Protein AF-A0A925L1L4-F1 (afdb_monomer_lite)

Foldseek 3Di:
DDDPPPPCDVLNVVVVVLVVVVVVLVVVLVVLLVVLVVVVVVPDDPLLVQDCPRVVLVVQLVPQDDDPVSSVVSNVVSVVVSPDCNVVVVVVSVCVSCVVVVVSVVVSVVVVVVSVVVD

Radius of gyration: 26.98 Å; chains: 1; bounding box: 52×37×83 Å

pLDDT: mean 75.53, std 14.52, range [38.0, 93.75]

Structure (mmCIF, N/CA/C/O backbone):
data_AF-A0A925L1L4-F1
#
_entry.id   AF-A0A925L1L4-F1
#
loop_
_atom_site.group_PDB
_atom_site.id
_atom_site.type_symbol
_atom_site.label_atom_id
_atom_site.label_alt_id
_atom_site.label_comp_id
_atom_site.label_asym_id
_atom_site.label_entity_id
_atom_site.label_seq_id
_atom_site.pdbx_PDB_ins_code
_atom_site.Cartn_x
_atom_site.Cartn_y
_atom_site.Cartn_z
_atom_site.occupancy
_atom_site.B_iso_or_equiv
_atom_site.auth_seq_id
_atom_site.auth_comp_id
_atom_site.auth_asym_id
_atom_site.auth_atom_id
_atom_site.pdbx_PDB_model_num
ATOM 1 N N . MET A 1 1 ? 24.181 -18.309 -47.181 1.00 38.00 1 MET A N 1
ATOM 2 C CA . MET A 1 1 ? 23.127 -18.144 -46.161 1.00 38.00 1 MET A CA 1
ATOM 3 C C . MET A 1 1 ? 23.734 -17.317 -45.047 1.00 38.00 1 MET A C 1
ATOM 5 O O . MET A 1 1 ? 24.503 -17.847 -44.258 1.00 38.00 1 MET A O 1
ATOM 9 N N . ALA A 1 2 ? 23.536 -16.002 -45.103 1.00 38.97 2 ALA A N 1
ATOM 10 C CA . ALA A 1 2 ? 24.017 -15.098 -44.070 1.00 38.97 2 ALA A CA 1
ATOM 11 C C . ALA A 1 2 ? 23.085 -15.239 -42.865 1.00 38.97 2 ALA A C 1
ATOM 13 O O . ALA A 1 2 ? 21.872 -15.115 -43.008 1.00 38.97 2 ALA A O 1
ATOM 14 N N . VAL A 1 3 ? 23.655 -15.582 -41.715 1.00 49.16 3 VAL A N 1
ATOM 15 C CA . VAL A 1 3 ? 22.957 -15.576 -40.431 1.00 49.16 3 VAL A CA 1
ATOM 16 C C . VAL A 1 3 ? 22.674 -14.112 -40.111 1.00 49.16 3 VAL A C 1
ATOM 18 O O . VAL A 1 3 ? 23.615 -13.347 -39.909 1.00 49.16 3 VAL A O 1
ATOM 21 N N . GLU A 1 4 ? 21.402 -13.713 -40.127 1.00 48.75 4 GLU A N 1
ATOM 22 C CA . GLU A 1 4 ? 20.960 -12.434 -39.573 1.00 48.75 4 GLU A CA 1
ATOM 23 C C . GLU A 1 4 ? 21.364 -12.411 -38.094 1.00 48.75 4 GLU A C 1
ATOM 25 O O . GLU A 1 4 ? 20.720 -13.024 -37.240 1.00 48.75 4 GLU A O 1
ATOM 30 N N . LEU A 1 5 ? 22.482 -11.748 -37.784 1.00 53.72 5 LEU A N 1
ATOM 31 C CA . LEU A 1 5 ? 22.740 -11.308 -36.425 1.00 53.72 5 LEU A CA 1
ATOM 32 C C . LEU A 1 5 ? 21.616 -10.334 -36.092 1.00 53.72 5 LEU A C 1
ATOM 34 O O . LEU A 1 5 ? 21.567 -9.236 -36.636 1.00 53.72 5 LEU A O 1
ATOM 38 N N . SER A 1 6 ? 20.697 -10.773 -35.236 1.00 51.78 6 SER A N 1
ATOM 39 C CA . SER A 1 6 ? 19.717 -9.919 -34.577 1.00 51.78 6 SER A CA 1
ATOM 40 C C . SER A 1 6 ? 20.462 -8.761 -33.910 1.00 51.78 6 SER A C 1
ATOM 42 O O . SER A 1 6 ? 20.970 -8.902 -32.798 1.00 51.78 6 SER A O 1
ATOM 44 N N . ASP A 1 7 ? 20.534 -7.632 -34.613 1.00 54.00 7 ASP A N 1
ATOM 45 C CA . ASP A 1 7 ? 21.114 -6.346 -34.211 1.00 54.00 7 ASP A CA 1
ATOM 46 C C . ASP A 1 7 ? 20.203 -5.650 -33.187 1.00 54.00 7 ASP A C 1
ATOM 48 O O . ASP A 1 7 ? 19.783 -4.503 -33.313 1.00 54.00 7 ASP A O 1
ATOM 52 N N . SER A 1 8 ? 19.780 -6.402 -32.173 1.00 63.28 8 SER A N 1
ATOM 53 C CA . SER A 1 8 ? 19.043 -5.854 -31.051 1.00 63.28 8 SER A CA 1
ATOM 54 C C . SER A 1 8 ? 20.070 -5.258 -30.102 1.00 63.28 8 SER A C 1
ATOM 56 O O . SER A 1 8 ? 20.750 -6.005 -29.390 1.00 63.28 8 SER A O 1
ATOM 58 N N . ASN A 1 9 ? 20.181 -3.926 -30.103 1.00 77.94 9 ASN A N 1
ATOM 59 C CA . ASN A 1 9 ? 20.990 -3.175 -29.147 1.00 77.94 9 ASN A CA 1
ATOM 60 C C . ASN A 1 9 ? 20.830 -3.789 -27.742 1.00 77.94 9 ASN A C 1
ATOM 62 O O . ASN A 1 9 ? 19.701 -3.905 -27.252 1.00 77.94 9 ASN A O 1
ATOM 66 N N . PRO A 1 10 ? 21.917 -4.194 -27.059 1.00 81.00 10 PRO A N 1
ATOM 67 C CA . PRO A 1 10 ? 21.827 -4.928 -25.793 1.00 81.00 10 PRO A CA 1
ATOM 68 C C . PRO A 1 10 ? 21.078 -4.143 -24.704 1.00 81.00 10 PRO A C 1
ATOM 70 O O . PRO A 1 10 ? 20.451 -4.734 -23.822 1.00 81.00 10 PRO A O 1
ATOM 73 N N . LEU A 1 11 ? 21.076 -2.810 -24.798 1.00 80.31 11 LEU A N 1
ATOM 74 C CA . LEU A 1 11 ? 20.283 -1.934 -23.939 1.00 80.31 11 LEU A CA 1
ATOM 75 C C . LEU A 1 11 ? 18.774 -2.047 -24.161 1.00 80.31 11 LEU A C 1
ATOM 77 O O . LEU A 1 11 ? 18.008 -1.966 -23.203 1.00 80.31 11 LEU A O 1
ATOM 81 N N . GLU A 1 12 ? 18.341 -2.250 -25.399 1.00 83.38 12 GLU A N 1
ATOM 82 C CA . GLU A 1 12 ? 16.929 -2.384 -25.752 1.00 83.38 12 GLU A CA 1
ATOM 83 C C . GLU A 1 12 ? 16.358 -3.681 -25.170 1.00 83.38 12 GLU A C 1
ATOM 85 O O . GLU A 1 12 ? 15.316 -3.679 -24.511 1.00 83.38 12 GLU A O 1
ATOM 90 N N . VAL A 1 13 ? 17.123 -4.774 -25.283 1.00 86.00 13 VAL A N 1
ATOM 91 C CA . VAL A 1 13 ? 16.794 -6.072 -24.675 1.00 86.00 13 VAL A CA 1
ATOM 92 C C . VAL A 1 13 ? 16.746 -5.971 -23.149 1.00 86.00 13 VAL A C 1
ATOM 94 O O . VAL A 1 13 ? 15.823 -6.498 -22.520 1.00 86.00 13 VAL A O 1
ATOM 97 N N . LEU A 1 14 ? 17.712 -5.281 -22.533 1.00 85.62 14 LEU A N 1
ATOM 98 C CA . LEU A 1 14 ? 17.729 -5.061 -21.087 1.00 85.62 14 LEU A CA 1
ATOM 99 C C . LEU A 1 14 ? 16.499 -4.265 -20.630 1.00 85.62 14 LEU A C 1
ATOM 101 O O . LEU A 1 14 ? 15.836 -4.657 -19.669 1.00 85.62 14 LEU A O 1
ATOM 105 N N . HIS A 1 15 ? 16.156 -3.188 -21.337 1.00 84.62 15 HIS A N 1
ATOM 106 C CA . HIS A 1 15 ? 14.998 -2.356 -21.025 1.00 84.62 15 HIS A CA 1
ATOM 107 C C . HIS A 1 15 ? 13.680 -3.133 -21.158 1.00 84.62 15 HIS A C 1
ATOM 109 O O . HIS A 1 15 ? 12.811 -3.055 -20.288 1.00 84.62 15 HIS A O 1
ATOM 115 N N . GLN A 1 16 ? 13.546 -3.960 -22.196 1.00 88.94 16 GLN A N 1
ATOM 116 C CA . GLN A 1 16 ? 12.372 -4.808 -22.391 1.00 88.94 16 GLN A CA 1
ATOM 117 C C . GLN A 1 16 ? 12.226 -5.871 -21.288 1.00 88.94 16 GLN A C 1
ATOM 119 O O . GLN A 1 16 ? 11.117 -6.122 -20.796 1.00 88.94 16 GLN A O 1
ATOM 124 N N . ARG A 1 17 ? 13.341 -6.456 -20.832 1.00 89.38 17 ARG A N 1
ATOM 125 C CA . ARG A 1 17 ? 13.351 -7.378 -19.684 1.00 89.38 17 ARG A CA 1
ATOM 126 C C . ARG A 1 17 ? 12.982 -6.671 -18.385 1.00 89.38 17 ARG A C 1
ATOM 128 O O . ARG A 1 17 ? 12.165 -7.201 -17.635 1.00 89.38 17 ARG A O 1
ATOM 135 N N . LEU A 1 18 ? 13.508 -5.468 -18.147 1.00 90.19 18 LEU A N 1
ATOM 136 C CA . LEU A 1 18 ? 13.138 -4.647 -16.993 1.00 90.19 18 LEU A CA 1
ATOM 137 C C . LEU A 1 18 ? 11.641 -4.313 -17.006 1.00 90.19 18 LEU A C 1
ATOM 139 O O . LEU A 1 18 ? 10.971 -4.521 -16.004 1.00 90.19 18 LEU A O 1
ATOM 143 N N . ASN A 1 19 ? 11.059 -3.926 -18.141 1.00 88.81 19 ASN A N 1
ATOM 144 C CA . ASN A 1 19 ? 9.612 -3.693 -18.219 1.00 88.81 19 ASN A CA 1
ATOM 145 C C . ASN A 1 19 ? 8.785 -4.943 -17.889 1.00 88.81 19 ASN A C 1
ATOM 147 O O . ASN A 1 19 ? 7.759 -4.854 -17.211 1.00 88.81 19 ASN A O 1
ATOM 151 N N . THR A 1 20 ? 9.228 -6.118 -18.337 1.00 92.31 20 THR A N 1
ATOM 152 C CA . THR A 1 20 ? 8.563 -7.386 -18.001 1.00 92.31 20 THR A CA 1
ATOM 153 C C . THR A 1 20 ? 8.667 -7.687 -16.504 1.00 92.31 20 THR A C 1
ATOM 155 O O . THR A 1 20 ? 7.663 -8.013 -15.872 1.00 92.31 20 THR A O 1
ATOM 158 N N . LEU A 1 21 ? 9.851 -7.503 -15.913 1.00 91.38 21 LEU A N 1
ATOM 159 C CA . LEU A 1 21 ? 10.073 -7.660 -14.473 1.00 91.38 21 LEU A CA 1
ATOM 160 C C . LEU A 1 21 ? 9.236 -6.676 -13.648 1.00 91.38 21 LEU A C 1
ATOM 162 O O . LEU A 1 21 ? 8.670 -7.071 -12.633 1.00 91.38 21 LEU A O 1
ATOM 166 N N . GLY A 1 22 ? 9.080 -5.433 -14.108 1.00 90.62 22 GLY A N 1
ATOM 167 C CA . GLY A 1 22 ? 8.230 -4.435 -13.460 1.00 90.62 22 GLY A CA 1
ATOM 168 C C . GLY A 1 22 ? 6.758 -4.852 -13.416 1.00 90.62 22 GLY A C 1
ATOM 169 O O . GLY A 1 22 ? 6.102 -4.698 -12.386 1.00 90.62 22 GLY A O 1
ATOM 170 N N . LYS A 1 23 ? 6.241 -5.455 -14.496 1.00 91.94 23 LYS A N 1
ATOM 171 C CA . LYS A 1 23 ? 4.871 -6.004 -14.529 1.00 91.94 23 LYS A CA 1
ATOM 172 C C . LYS A 1 23 ? 4.694 -7.163 -13.548 1.00 91.94 23 LYS A C 1
ATOM 174 O O . LYS A 1 23 ? 3.699 -7.201 -12.830 1.00 91.94 23 LYS A O 1
ATOM 179 N N . VAL A 1 24 ? 5.664 -8.078 -13.489 1.00 93.25 24 VAL A N 1
ATOM 180 C CA . VAL A 1 24 ? 5.647 -9.202 -12.536 1.00 93.25 24 VAL A CA 1
ATOM 181 C C . VAL A 1 24 ? 5.687 -8.687 -11.098 1.00 93.25 24 VAL A C 1
ATOM 183 O O . VAL A 1 24 ? 4.890 -9.120 -10.271 1.00 93.25 24 VAL A O 1
ATOM 186 N N . LEU A 1 25 ? 6.555 -7.715 -10.810 1.00 91.75 25 LEU A N 1
ATOM 187 C CA . LEU A 1 25 ? 6.650 -7.096 -9.492 1.00 91.75 25 LEU A CA 1
ATOM 188 C C . LEU A 1 25 ? 5.328 -6.436 -9.082 1.00 91.75 25 LEU A C 1
ATOM 190 O O . LEU A 1 25 ? 4.867 -6.626 -7.961 1.00 91.75 25 LEU A O 1
ATOM 194 N N . SER A 1 26 ? 4.682 -5.712 -10.001 1.00 90.88 26 SER A N 1
ATOM 195 C CA . SER A 1 26 ? 3.369 -5.112 -9.754 1.00 90.88 26 SER A CA 1
ATOM 196 C C . SER A 1 26 ? 2.308 -6.167 -9.433 1.00 90.88 26 SER A C 1
ATOM 198 O O . SER A 1 26 ? 1.572 -5.999 -8.462 1.00 90.88 26 SER A O 1
ATOM 200 N N . ALA A 1 27 ? 2.262 -7.270 -10.186 1.00 93.50 27 ALA A N 1
ATOM 201 C CA . ALA A 1 27 ? 1.331 -8.364 -9.920 1.00 93.50 27 ALA A CA 1
ATOM 202 C C . ALA A 1 27 ? 1.565 -8.997 -8.537 1.00 93.50 27 ALA A C 1
ATOM 204 O O . ALA A 1 27 ? 0.606 -9.247 -7.807 1.00 93.50 27 ALA A O 1
ATOM 205 N N . LEU A 1 28 ? 2.829 -9.192 -8.145 1.00 92.62 28 LEU A N 1
ATOM 206 C CA . LEU A 1 28 ? 3.193 -9.715 -6.825 1.00 92.62 28 LEU A CA 1
ATOM 207 C C . LEU A 1 28 ? 2.797 -8.759 -5.692 1.00 92.62 28 LEU A C 1
ATOM 209 O O . LEU A 1 28 ? 2.263 -9.213 -4.684 1.00 92.62 28 LEU A O 1
ATOM 213 N N . CYS A 1 29 ? 2.990 -7.448 -5.860 1.00 92.06 29 CYS A N 1
ATOM 214 C CA . CYS A 1 29 ? 2.544 -6.453 -4.883 1.00 92.06 29 CYS A CA 1
ATOM 215 C C . CYS A 1 29 ? 1.017 -6.453 -4.722 1.00 92.06 29 CYS A C 1
ATOM 217 O O . CYS A 1 29 ? 0.522 -6.416 -3.597 1.00 92.06 29 CYS A O 1
ATOM 219 N N . CYS A 1 30 ? 0.261 -6.536 -5.821 1.00 92.50 30 CYS A N 1
ATOM 220 C CA . CYS A 1 30 ? -1.199 -6.640 -5.766 1.00 92.50 30 CYS A CA 1
ATOM 221 C C . CYS A 1 30 ? -1.649 -7.926 -5.061 1.00 92.50 30 CYS A C 1
ATOM 223 O O . CYS A 1 30 ? -2.546 -7.884 -4.220 1.00 92.50 30 CYS A O 1
ATOM 225 N N . LEU A 1 31 ? -1.004 -9.057 -5.366 1.00 93.75 31 LEU A N 1
ATOM 226 C CA . LEU A 1 31 ? -1.294 -10.337 -4.724 1.00 93.75 31 LEU A CA 1
ATOM 227 C C . LEU A 1 31 ? -1.003 -10.287 -3.219 1.00 93.75 31 LEU A C 1
ATOM 229 O O . LEU A 1 31 ? -1.813 -10.757 -2.427 1.00 93.75 31 LEU A O 1
ATOM 233 N N . TRP A 1 32 ? 0.115 -9.674 -2.823 1.00 91.31 32 TRP A N 1
ATOM 234 C CA . TRP A 1 32 ? 0.468 -9.469 -1.419 1.00 91.31 32 TRP A CA 1
ATOM 235 C C . TRP A 1 32 ? -0.611 -8.683 -0.679 1.00 91.31 32 TRP A C 1
ATOM 237 O O . TRP A 1 32 ? -1.121 -9.154 0.333 1.00 91.31 32 TRP A O 1
ATOM 247 N N . ILE A 1 33 ? -1.003 -7.521 -1.211 1.00 89.69 33 ILE A N 1
ATOM 248 C CA . ILE A 1 33 ? -2.035 -6.673 -0.603 1.00 89.69 33 ILE A CA 1
ATOM 249 C C . ILE A 1 33 ? -3.354 -7.441 -0.481 1.00 89.69 33 ILE A C 1
ATOM 251 O O . ILE A 1 33 ? -3.998 -7.374 0.562 1.00 89.69 33 ILE A O 1
ATOM 255 N N . ALA A 1 34 ? -3.740 -8.202 -1.508 1.00 89.12 34 ALA A N 1
ATOM 256 C CA . ALA A 1 34 ? -4.965 -8.992 -1.481 1.00 89.12 34 ALA A CA 1
ATOM 257 C C . ALA A 1 34 ? -4.927 -10.084 -0.400 1.00 89.12 34 ALA A C 1
ATOM 259 O O . ALA A 1 34 ? -5.869 -10.207 0.380 1.00 89.12 34 ALA A O 1
ATOM 260 N N . VAL A 1 35 ? -3.843 -10.859 -0.320 1.00 89.25 35 VAL A N 1
ATOM 261 C CA . VAL A 1 35 ? -3.710 -11.955 0.652 1.00 89.25 35 VAL A CA 1
ATOM 262 C C . VAL A 1 35 ? -3.612 -11.411 2.072 1.00 89.25 35 VAL A C 1
ATOM 264 O O . VAL A 1 35 ? -4.404 -11.792 2.931 1.00 89.25 35 VAL A O 1
ATOM 267 N N . VAL A 1 36 ? -2.677 -10.493 2.310 1.00 87.44 36 VAL A N 1
ATOM 268 C CA . VAL A 1 36 ? -2.425 -9.913 3.632 1.00 87.44 36 VAL A CA 1
ATOM 269 C C . VAL A 1 36 ? -3.640 -9.118 4.092 1.00 87.44 36 VAL A C 1
ATOM 271 O O . VAL A 1 36 ? -4.147 -9.373 5.178 1.00 87.44 36 VAL A O 1
ATOM 274 N N . GLY A 1 37 ? -4.207 -8.267 3.235 1.00 83.25 37 GLY A N 1
ATOM 275 C CA . GLY A 1 37 ? -5.443 -7.547 3.540 1.00 83.25 37 GLY A CA 1
ATOM 276 C C . GLY A 1 37 ? -6.598 -8.481 3.913 1.00 83.25 37 GLY A C 1
ATOM 277 O O . GLY A 1 37 ? -7.292 -8.227 4.892 1.00 83.25 37 GLY A O 1
ATOM 278 N N . THR A 1 38 ? -6.771 -9.603 3.204 1.00 83.25 38 THR A N 1
ATOM 279 C CA . THR A 1 38 ? -7.824 -10.585 3.526 1.00 83.25 38 THR A CA 1
ATOM 280 C C . THR A 1 38 ? -7.598 -11.260 4.879 1.00 83.25 38 THR A C 1
ATOM 282 O O . THR A 1 38 ? -8.556 -11.452 5.625 1.00 83.25 38 THR A O 1
ATOM 285 N N . VAL A 1 39 ? -6.356 -11.624 5.212 1.00 84.88 39 VAL A N 1
ATOM 286 C CA . VAL A 1 39 ? -6.021 -12.209 6.522 1.00 84.88 39 VAL A CA 1
ATOM 287 C C . VAL A 1 39 ? -6.303 -11.201 7.635 1.00 84.88 39 VAL A C 1
ATOM 289 O O . VAL A 1 39 ? -7.027 -11.516 8.572 1.00 84.88 39 VAL A O 1
ATOM 292 N N . LEU A 1 40 ? -5.849 -9.957 7.475 1.00 78.06 40 LEU A N 1
ATOM 293 C CA . LEU A 1 40 ? -6.066 -8.903 8.463 1.00 78.06 40 LEU A CA 1
ATOM 294 C C . LEU A 1 40 ? -7.537 -8.517 8.651 1.00 78.06 40 LEU A C 1
ATOM 296 O O . LEU A 1 40 ? -7.912 -8.107 9.748 1.00 78.06 40 LEU A O 1
ATOM 300 N N . ILE A 1 41 ? -8.359 -8.631 7.604 1.00 75.38 41 ILE A N 1
ATOM 301 C CA . ILE A 1 41 ? -9.806 -8.408 7.701 1.00 75.38 41 ILE A CA 1
ATOM 302 C C . ILE A 1 41 ? -10.495 -9.558 8.444 1.00 75.38 41 ILE A C 1
ATOM 304 O O . ILE A 1 41 ? -11.438 -9.312 9.187 1.00 75.38 41 ILE A O 1
ATOM 308 N N . ARG A 1 42 ? -10.044 -10.807 8.273 1.00 74.25 42 ARG A N 1
ATOM 309 C CA . ARG A 1 42 ? -10.597 -11.953 9.019 1.00 74.25 42 ARG A CA 1
ATOM 310 C C . ARG A 1 42 ? -10.313 -11.877 10.516 1.00 74.25 42 ARG A C 1
ATOM 312 O O . ARG A 1 42 ? -11.128 -12.357 11.293 1.00 74.25 42 ARG A O 1
ATOM 319 N N . ASP A 1 43 ? -9.203 -11.249 10.886 1.00 69.25 43 ASP A N 1
ATOM 320 C CA . ASP A 1 43 ? -8.820 -11.005 12.277 1.00 69.25 43 ASP A CA 1
ATOM 321 C C . ASP A 1 43 ? -9.435 -9.709 12.853 1.00 69.25 43 ASP A C 1
ATOM 323 O O . ASP A 1 43 ? -9.072 -9.284 13.949 1.00 69.25 43 ASP A O 1
ATOM 327 N N . LEU A 1 44 ? -10.337 -9.023 12.135 1.00 64.06 44 LEU A N 1
ATOM 328 C CA . LEU A 1 44 ? -11.146 -7.944 12.717 1.00 64.06 44 LEU A CA 1
ATOM 329 C C . LEU A 1 44 ? -12.304 -8.558 13.505 1.00 64.06 44 LEU A C 1
ATOM 331 O O . LEU A 1 44 ? -13.160 -9.241 12.938 1.00 64.06 44 LEU A O 1
ATOM 335 N N . THR A 1 45 ? -12.359 -8.282 14.805 1.00 57.12 45 THR A N 1
ATOM 336 C CA . THR A 1 45 ? -13.562 -8.562 15.590 1.00 57.12 45 THR A CA 1
ATOM 337 C C . THR A 1 45 ? -14.619 -7.483 15.315 1.00 57.12 45 THR A C 1
ATOM 339 O O . THR A 1 45 ? -14.269 -6.365 14.934 1.00 57.12 45 THR A O 1
ATOM 342 N N . PRO A 1 46 ? -15.924 -7.776 15.462 1.00 55.59 46 PRO A N 1
ATOM 343 C CA . PRO A 1 46 ? -16.975 -6.776 15.255 1.00 55.59 46 PRO A CA 1
ATOM 344 C C . PRO A 1 46 ? -16.829 -5.545 16.168 1.00 55.59 46 PRO A C 1
ATOM 346 O O . PRO A 1 46 ? -17.213 -4.458 15.742 1.00 55.59 46 PRO A O 1
ATOM 349 N N . ASP A 1 47 ? -16.203 -5.691 17.343 1.00 51.81 47 ASP A N 1
ATOM 350 C CA . ASP A 1 47 ? -15.857 -4.582 18.249 1.00 51.81 47 ASP A CA 1
ATOM 351 C C . ASP A 1 47 ? -14.796 -3.630 17.651 1.00 51.81 47 ASP A C 1
ATOM 353 O O . ASP A 1 47 ? -14.847 -2.427 17.897 1.00 51.81 47 ASP A O 1
ATOM 357 N N . ASP A 1 48 ? -13.877 -4.108 16.799 1.00 52.97 48 ASP A N 1
ATOM 358 C CA . ASP A 1 48 ? -12.830 -3.268 16.178 1.00 52.97 48 ASP A CA 1
ATOM 359 C C . ASP A 1 48 ? -13.380 -2.330 15.087 1.00 52.97 48 ASP A C 1
ATOM 361 O O . ASP A 1 48 ? -12.737 -1.354 14.689 1.00 52.97 48 ASP A O 1
ATOM 365 N N . LEU A 1 49 ? -14.573 -2.638 14.569 1.00 52.62 49 LEU A N 1
ATOM 366 C CA . LEU A 1 49 ? -15.272 -1.863 13.541 1.00 52.62 49 LEU A CA 1
ATOM 367 C C . LEU A 1 49 ? -16.310 -0.897 14.125 1.00 52.62 49 LEU A C 1
ATOM 369 O O . LEU A 1 49 ? -16.875 -0.091 13.371 1.00 52.62 49 LEU A O 1
ATOM 373 N N . GLU A 1 50 ? -16.550 -0.936 15.440 1.00 52.75 50 GLU A N 1
ATOM 374 C CA . GLU A 1 50 ? -17.464 -0.024 16.120 1.00 52.75 50 GLU A CA 1
ATOM 375 C C . GLU A 1 50 ? -16.898 1.404 16.137 1.00 52.75 50 GLU A C 1
ATOM 377 O O . GLU A 1 50 ? -16.215 1.867 17.046 1.00 52.75 50 GLU A O 1
ATOM 382 N N . HIS A 1 51 ? -17.219 2.142 15.076 1.00 54.28 51 HIS A N 1
ATOM 383 C CA . HIS A 1 51 ? -17.039 3.586 14.983 1.00 54.28 51 HIS A CA 1
ATOM 384 C C . HIS A 1 51 ? -17.684 4.307 16.177 1.00 54.28 51 HIS A C 1
ATOM 386 O O . HIS A 1 51 ? -18.691 3.861 16.710 1.00 54.28 51 HIS A O 1
ATOM 392 N N . HIS A 1 52 ? -17.246 5.531 16.489 1.00 52.25 52 HIS A N 1
ATOM 393 C CA . HIS A 1 52 ? -17.861 6.427 17.498 1.00 52.25 52 HIS A CA 1
ATOM 394 C C . HIS A 1 52 ? -19.358 6.738 17.322 1.00 52.25 52 HIS A C 1
ATOM 396 O O . HIS A 1 52 ? -19.944 7.437 18.144 1.00 52.25 52 HIS A O 1
ATOM 402 N N . ARG A 1 53 ? -19.986 6.243 16.249 1.00 50.91 53 ARG A N 1
ATOM 403 C CA . ARG A 1 53 ? -21.434 6.278 15.998 1.00 50.91 53 ARG A CA 1
ATOM 404 C C . ARG A 1 53 ? -22.132 4.928 16.182 1.00 50.91 53 ARG A C 1
ATOM 406 O O . ARG A 1 53 ? -23.325 4.846 15.904 1.00 50.91 53 ARG A O 1
ATOM 413 N N . ALA A 1 54 ? -21.424 3.888 16.615 1.00 57.41 54 ALA A N 1
ATOM 414 C CA . ALA A 1 54 ? -22.018 2.606 16.941 1.00 57.41 54 ALA A CA 1
ATOM 415 C C . ALA A 1 54 ? -23.111 2.826 17.989 1.00 57.41 54 ALA A C 1
ATOM 417 O O . ALA A 1 54 ? -22.930 3.580 18.954 1.00 57.41 54 ALA A O 1
ATOM 418 N N . GLN A 1 55 ? -24.262 2.188 17.775 1.00 57.69 55 GLN A N 1
ATOM 419 C CA . GLN A 1 55 ? -25.430 2.339 18.643 1.00 57.69 55 GLN A CA 1
ATOM 420 C C . GLN A 1 55 ? -25.086 2.014 20.102 1.00 57.69 55 GLN A C 1
ATOM 422 O O . GLN A 1 55 ? -25.630 2.634 21.008 1.00 57.69 55 GLN A O 1
ATOM 427 N N . ILE A 1 56 ? -24.093 1.150 20.333 1.00 61.84 56 ILE A N 1
ATOM 428 C CA . ILE A 1 56 ? -23.633 0.783 21.669 1.00 61.84 56 ILE A CA 1
ATOM 429 C C . ILE A 1 56 ? -22.966 1.942 22.428 1.00 61.84 56 ILE A C 1
ATOM 431 O O . ILE A 1 56 ? -23.146 2.068 23.639 1.00 61.84 56 ILE A O 1
ATOM 435 N N . ILE A 1 57 ? -22.218 2.819 21.744 1.00 63.16 57 ILE A N 1
ATOM 436 C CA . ILE A 1 57 ? -21.598 4.000 22.368 1.00 63.16 57 ILE A CA 1
ATOM 437 C C . ILE A 1 57 ? -22.688 5.029 22.665 1.00 63.16 57 ILE A C 1
ATOM 439 O O . ILE A 1 57 ? -22.699 5.621 23.743 1.00 63.16 57 ILE A O 1
ATOM 443 N N . GLN A 1 58 ? -23.652 5.187 21.754 1.00 66.00 58 GLN A N 1
ATOM 444 C CA . GLN A 1 58 ? -24.810 6.056 21.970 1.00 66.00 58 GLN A CA 1
ATOM 445 C C . GLN A 1 58 ? -25.656 5.583 23.159 1.00 66.00 58 GLN A C 1
ATOM 447 O O . GLN A 1 58 ? -26.034 6.402 23.991 1.00 66.00 58 GLN A O 1
ATOM 452 N N . GLU A 1 59 ? -25.880 4.276 23.304 1.00 67.44 59 GLU A N 1
ATOM 453 C CA . GLU A 1 59 ? -26.576 3.696 24.456 1.00 67.44 59 GLU A CA 1
ATOM 454 C C . GLU A 1 59 ? -25.794 3.851 25.764 1.00 67.44 59 GLU A C 1
ATOM 456 O O . GLU A 1 59 ? -26.393 4.092 26.811 1.00 67.44 59 GLU A O 1
ATOM 461 N N . ARG A 1 60 ? -24.460 3.732 25.737 1.00 67.62 60 ARG A N 1
ATOM 462 C CA . ARG A 1 60 ? -23.622 3.945 26.929 1.00 67.62 60 ARG A CA 1
ATOM 463 C C . ARG A 1 60 ? -23.624 5.404 27.373 1.00 67.62 60 ARG A C 1
ATOM 465 O O . ARG A 1 60 ? -23.738 5.659 28.566 1.00 67.62 60 ARG A O 1
ATOM 472 N N . VAL A 1 61 ? -23.562 6.348 26.434 1.00 68.88 61 VAL A N 1
ATOM 473 C CA . VAL A 1 61 ? -23.666 7.786 26.731 1.00 68.88 61 VAL A CA 1
ATOM 474 C C . VAL A 1 61 ? -25.083 8.151 27.187 1.00 68.88 61 VAL A C 1
ATOM 476 O O . VAL A 1 61 ? -25.238 8.968 28.091 1.00 68.88 61 VAL A O 1
ATOM 479 N N . ALA A 1 62 ? -26.121 7.507 26.641 1.00 72.75 62 ALA A N 1
ATOM 480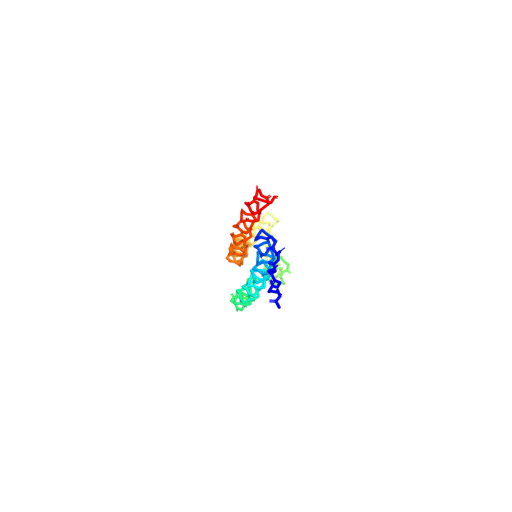 C CA . ALA A 1 62 ? -27.507 7.715 27.065 1.00 72.75 62 ALA A CA 1
ATOM 481 C C . ALA A 1 62 ? -27.765 7.300 28.526 1.00 72.75 62 ALA A C 1
ATOM 483 O O . ALA A 1 62 ? -28.675 7.837 29.150 1.00 72.75 62 ALA A O 1
ATOM 484 N N . ARG A 1 63 ? -26.952 6.394 29.091 1.00 78.25 63 ARG A N 1
ATOM 485 C CA . ARG A 1 63 ? -27.007 6.010 30.515 1.00 78.25 63 ARG A CA 1
ATOM 486 C C . ARG A 1 63 ? -26.315 7.004 31.456 1.00 78.25 63 ARG A C 1
ATOM 488 O O . ARG A 1 63 ? -26.389 6.821 32.668 1.00 78.25 63 ARG A O 1
ATOM 495 N N . CYS A 1 64 ? -25.637 8.033 30.943 1.00 78.12 64 CYS A N 1
ATOM 496 C CA . CYS A 1 64 ? -25.056 9.081 31.780 1.00 78.12 64 CYS A CA 1
ATOM 497 C C . CYS A 1 64 ? -26.174 10.011 32.295 1.00 78.12 64 CYS A C 1
ATOM 499 O O . CYS A 1 64 ? -26.581 10.963 31.626 1.00 78.12 64 CYS A O 1
ATOM 501 N N . GLU A 1 65 ? -26.671 9.735 33.499 1.00 68.69 65 GLU A N 1
ATOM 502 C CA . GLU A 1 65 ? -27.642 10.568 34.217 1.00 68.69 65 GLU A CA 1
ATOM 503 C C . GLU A 1 65 ? -26.947 11.478 35.252 1.00 68.69 65 GLU A C 1
ATOM 505 O O . GLU A 1 65 ? -25.788 11.266 35.598 1.00 68.69 65 GLU A O 1
ATOM 510 N N . GLY A 1 66 ? -27.640 12.517 35.737 1.00 73.75 66 GLY A N 1
ATOM 511 C CA . GLY A 1 66 ? -27.104 13.466 36.732 1.00 73.75 66 GLY A CA 1
ATOM 512 C C . GLY A 1 66 ? -27.033 14.921 36.261 1.00 73.75 66 GLY A C 1
ATOM 513 O O . GLY A 1 66 ? -27.663 15.291 35.266 1.00 73.75 66 GLY A O 1
ATOM 514 N N . GLU A 1 67 ? -26.300 15.755 37.002 1.00 77.75 67 GLU A N 1
ATOM 515 C CA . GLU A 1 67 ? -26.079 17.176 36.694 1.00 77.75 67 GLU A CA 1
ATOM 516 C C . GLU A 1 67 ? -25.230 17.345 35.416 1.00 77.75 67 GLU A C 1
ATOM 518 O O . GLU A 1 67 ? -24.485 16.441 35.033 1.00 77.75 67 GLU A O 1
ATOM 523 N N . PHE A 1 68 ? -25.329 18.495 34.738 1.00 72.25 68 PHE A N 1
ATOM 524 C CA . PHE A 1 68 ? -24.691 18.724 33.432 1.00 72.25 68 PHE A CA 1
ATOM 525 C C . PHE A 1 68 ? -23.188 18.392 33.457 1.00 72.25 68 PHE A C 1
ATOM 527 O O . PHE A 1 68 ? -22.718 17.621 32.629 1.00 72.25 68 PHE A O 1
ATOM 534 N N . SER A 1 69 ? -22.447 18.855 34.465 1.00 75.75 69 SER A N 1
ATOM 535 C CA . SER A 1 69 ? -21.010 18.574 34.630 1.00 75.75 69 SER A CA 1
ATOM 536 C C . SER A 1 69 ? -20.676 17.074 34.711 1.00 75.75 69 SER A C 1
ATOM 538 O O . SER A 1 69 ? -19.704 16.625 34.103 1.00 75.75 69 SER A O 1
ATOM 540 N N . GLN A 1 70 ? -21.504 16.279 35.396 1.00 75.12 70 GLN A N 1
ATOM 541 C CA . GLN A 1 70 ? -21.317 14.831 35.538 1.00 75.12 70 GLN A CA 1
ATOM 542 C C . GLN A 1 70 ? -21.593 14.084 34.235 1.00 75.12 70 GLN A C 1
ATOM 544 O O . GLN A 1 70 ? -20.860 13.156 33.894 1.00 75.12 70 GLN A O 1
ATOM 549 N N . ARG A 1 71 ? -22.605 14.510 33.470 1.00 74.94 71 ARG A N 1
ATOM 550 C CA . ARG A 1 71 ? -22.907 13.903 32.166 1.00 74.94 71 ARG A CA 1
ATOM 551 C C . ARG A 1 71 ? -21.785 14.131 31.162 1.00 74.94 71 ARG A C 1
ATOM 553 O O . ARG A 1 71 ? -21.431 13.202 30.443 1.00 74.94 71 ARG A O 1
ATOM 560 N N . TYR A 1 72 ? -21.199 15.330 31.152 1.00 75.12 72 TYR A N 1
ATOM 561 C CA . TYR A 1 72 ? -20.048 15.626 30.298 1.00 75.12 72 TYR A CA 1
ATOM 562 C C . TYR A 1 72 ? -18.834 14.791 30.693 1.00 75.12 72 TYR A C 1
ATOM 564 O O . TYR A 1 72 ? -18.267 14.138 29.829 1.00 75.12 72 TYR A O 1
ATOM 572 N N . ALA A 1 73 ? -18.486 14.721 31.981 1.00 77.00 73 ALA A N 1
ATOM 573 C CA . ALA A 1 73 ? -17.360 13.905 32.438 1.00 77.00 73 ALA A CA 1
ATOM 574 C C . ALA A 1 73 ? -17.550 12.401 32.141 1.00 77.00 73 ALA A C 1
ATOM 576 O O . ALA A 1 73 ? -16.606 11.719 31.747 1.00 77.00 73 ALA A O 1
ATOM 577 N N . CYS A 1 74 ? -18.778 11.890 32.285 1.00 77.06 74 CYS A N 1
ATOM 578 C CA . CYS A 1 74 ? -19.142 10.507 31.963 1.00 77.06 74 CYS A CA 1
ATOM 579 C C . CYS A 1 74 ? -19.015 10.213 30.461 1.00 77.06 74 CYS A C 1
ATOM 581 O O . CYS A 1 74 ? -18.387 9.226 30.074 1.00 77.06 74 CYS A O 1
ATOM 583 N N . ALA A 1 75 ? -19.554 11.088 29.607 1.00 73.19 75 ALA A N 1
ATOM 584 C CA . ALA A 1 75 ? -19.454 10.944 28.159 1.00 73.19 75 ALA A CA 1
ATOM 585 C C . ALA A 1 75 ? -18.000 11.044 27.674 1.00 73.19 75 ALA A C 1
ATOM 587 O O . ALA A 1 75 ? -17.574 10.238 26.851 1.00 73.19 75 ALA A O 1
ATOM 588 N N . ASP A 1 76 ? -17.226 11.980 28.223 1.00 70.62 76 ASP A N 1
ATOM 589 C CA . ASP A 1 76 ? -15.832 12.198 27.838 1.00 70.62 76 ASP A CA 1
ATOM 590 C C . ASP A 1 76 ? -14.958 10.997 28.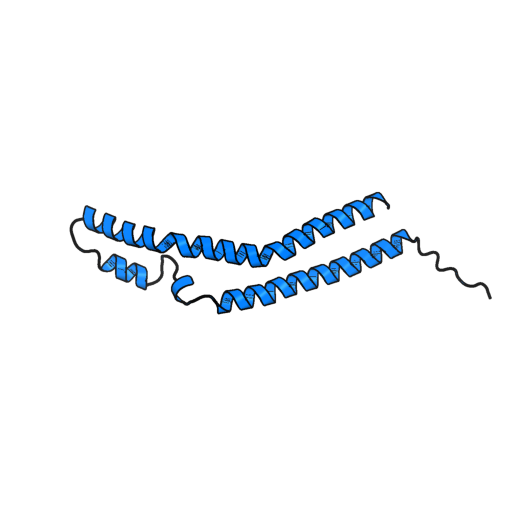227 1.00 70.62 76 ASP A C 1
ATOM 592 O O . ASP A 1 76 ? -14.163 10.519 27.425 1.00 70.62 76 ASP A O 1
ATOM 596 N N . ALA A 1 77 ? -15.185 10.398 29.401 1.00 72.81 77 ALA A N 1
ATOM 597 C CA . ALA A 1 77 ? -14.500 9.172 29.813 1.00 72.81 77 ALA A CA 1
ATOM 598 C C . ALA A 1 77 ? -14.811 7.967 28.904 1.00 72.81 77 ALA A C 1
ATOM 600 O O . ALA A 1 77 ? -13.932 7.140 28.662 1.00 72.81 77 ALA A O 1
ATOM 601 N N . ILE A 1 78 ? -16.041 7.854 28.392 1.00 66.88 78 ILE A N 1
ATOM 602 C CA . ILE A 1 78 ? -16.435 6.794 27.447 1.00 66.88 78 ILE A CA 1
ATOM 603 C C . ILE A 1 78 ? -15.781 7.026 26.078 1.00 66.88 78 ILE A C 1
ATOM 605 O O . ILE A 1 78 ? -15.291 6.081 25.460 1.00 66.88 78 ILE A O 1
ATOM 609 N N . LEU A 1 79 ? -15.740 8.277 25.618 1.00 64.31 79 LEU A N 1
ATOM 610 C CA . LEU A 1 79 ? -15.160 8.648 24.327 1.00 64.31 79 LEU A CA 1
ATOM 611 C C . LEU A 1 79 ? -13.628 8.549 24.325 1.00 64.31 79 LEU A C 1
ATOM 613 O O . LEU A 1 79 ? -13.059 8.042 23.362 1.00 64.31 79 LEU A O 1
ATOM 617 N N . LEU A 1 80 ? -12.968 8.967 25.409 1.00 62.97 80 LEU A N 1
ATOM 618 C CA . LEU A 1 80 ? -11.510 8.926 25.560 1.00 62.97 80 LEU A CA 1
ATOM 619 C C . LEU A 1 80 ? -10.984 7.500 25.767 1.00 62.97 80 LEU A C 1
ATOM 621 O O . LEU A 1 80 ? -9.983 7.129 25.156 1.00 62.97 80 LEU A O 1
ATOM 625 N N . ASN A 1 81 ? -11.662 6.674 26.574 1.00 60.81 81 ASN A N 1
ATOM 626 C CA . ASN A 1 81 ? -11.242 5.283 26.788 1.00 60.81 81 ASN A CA 1
ATOM 627 C C . ASN A 1 81 ? -11.579 4.360 25.607 1.00 60.81 81 ASN A C 1
ATOM 629 O O . ASN A 1 81 ? -10.944 3.322 25.454 1.00 60.81 81 ASN A O 1
ATOM 633 N N . GLY A 1 82 ? -12.551 4.722 24.765 1.00 55.50 82 GLY A N 1
ATOM 634 C CA . GLY A 1 82 ? -12.946 3.922 23.603 1.00 55.50 82 GLY A CA 1
ATOM 635 C C . GLY A 1 82 ? -12.082 4.111 22.348 1.00 55.50 82 GLY A C 1
ATOM 636 O O . GLY A 1 82 ? -12.345 3.446 21.353 1.00 55.50 82 GLY A O 1
ATOM 637 N N . GLN A 1 83 ? -11.098 5.026 22.339 1.00 50.75 83 GLN A N 1
ATOM 638 C CA . GLN A 1 83 ? -10.543 5.556 21.080 1.00 50.75 83 GLN A CA 1
ATOM 639 C C . GLN A 1 83 ? -9.100 5.220 20.714 1.00 50.75 83 GLN A C 1
ATOM 641 O O . GLN A 1 83 ? -8.760 5.296 19.532 1.00 50.75 83 GLN A O 1
ATOM 646 N N . GLN A 1 84 ? -8.220 4.893 21.658 1.00 51.62 84 GLN A N 1
ATOM 647 C CA . GLN A 1 84 ? -6.793 4.834 21.309 1.00 51.62 84 GLN A CA 1
ATOM 648 C C . GLN A 1 84 ? -6.350 3.525 20.651 1.00 51.62 84 GLN A C 1
ATOM 650 O O . GLN A 1 84 ? -5.346 3.523 19.941 1.00 51.62 84 GLN A O 1
ATOM 655 N N . THR A 1 85 ? -7.089 2.432 20.822 1.00 54.16 85 THR A N 1
ATOM 656 C CA . THR A 1 85 ? -6.705 1.131 20.261 1.00 54.16 85 THR A CA 1
ATOM 657 C C . THR A 1 85 ? -7.071 1.017 18.781 1.00 54.16 85 THR A C 1
ATOM 659 O O . THR A 1 85 ? -6.196 0.732 17.970 1.00 54.16 85 THR A O 1
ATOM 662 N N . GLY A 1 86 ? -8.299 1.369 18.383 1.00 59.50 86 GLY A N 1
ATOM 663 C CA . GLY A 1 86 ? -8.780 1.156 17.009 1.00 59.50 86 GLY A CA 1
ATOM 664 C C . GLY A 1 86 ? -7.974 1.879 15.918 1.00 59.50 86 GLY A C 1
ATOM 665 O O . GLY A 1 86 ? -7.601 1.277 14.912 1.00 59.50 86 GLY A O 1
ATOM 666 N N . ALA A 1 87 ? -7.639 3.162 16.102 1.00 62.75 87 ALA A N 1
ATOM 667 C CA . ALA A 1 87 ? -6.914 3.928 15.080 1.00 62.75 87 ALA A CA 1
ATOM 668 C C . ALA A 1 87 ? -5.436 3.515 14.949 1.00 62.75 87 ALA A C 1
ATOM 670 O O . ALA A 1 87 ? -4.920 3.392 13.835 1.00 62.75 87 ALA A O 1
ATOM 671 N N . ALA A 1 88 ? -4.752 3.291 16.076 1.00 68.19 88 ALA A N 1
ATOM 672 C CA . ALA A 1 88 ? -3.359 2.848 16.090 1.00 68.19 88 ALA A CA 1
ATOM 673 C C . ALA A 1 88 ? -3.220 1.431 15.522 1.00 68.19 88 ALA A C 1
ATOM 675 O O . ALA A 1 88 ? -2.282 1.139 14.779 1.00 68.19 88 ALA A O 1
ATOM 676 N N . GLU A 1 89 ? -4.188 0.571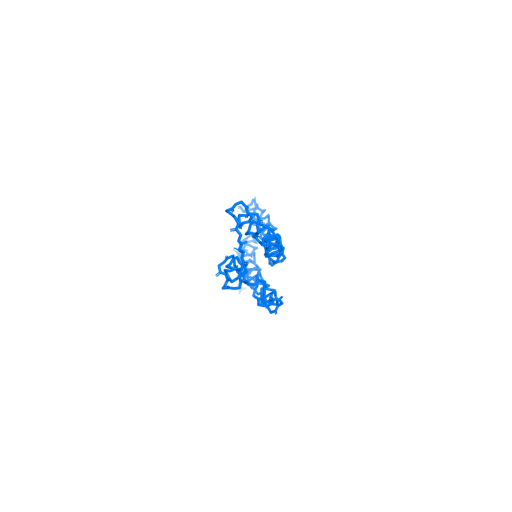 15.815 1.00 70.12 89 GLU A N 1
ATOM 677 C CA . GLU A 1 89 ? -4.226 -0.790 15.316 1.00 70.12 89 GLU A CA 1
ATOM 678 C C . GLU A 1 89 ? -4.509 -0.828 13.812 1.00 70.12 89 GLU A C 1
ATOM 680 O O . GLU A 1 89 ? -3.761 -1.459 13.072 1.00 70.12 89 GLU A O 1
ATOM 685 N N . LEU A 1 90 ? -5.475 -0.053 13.308 1.00 71.62 90 LEU A N 1
ATOM 686 C CA . LEU A 1 90 ? -5.697 0.098 11.865 1.00 71.62 90 LEU A CA 1
ATOM 687 C C . LEU A 1 90 ? -4.465 0.646 11.130 1.00 71.62 90 LEU A C 1
ATOM 689 O O . LEU A 1 90 ? -4.141 0.171 10.040 1.00 71.62 90 LEU A O 1
ATOM 693 N N . LEU A 1 91 ? -3.746 1.605 11.722 1.00 77.94 91 LEU A N 1
ATOM 694 C CA . LEU A 1 91 ? -2.490 2.121 11.171 1.00 77.94 91 LEU A CA 1
ATOM 695 C C . LEU A 1 91 ? -1.390 1.057 11.141 1.00 77.94 91 LEU A C 1
ATOM 697 O O . LEU A 1 91 ? -0.683 0.946 10.139 1.00 77.94 91 LEU A O 1
ATOM 701 N N . ALA A 1 92 ? -1.258 0.252 12.195 1.00 79.38 92 ALA A N 1
ATOM 702 C CA . ALA A 1 92 ? -0.313 -0.860 12.225 1.00 79.38 92 ALA A CA 1
ATOM 703 C C . ALA A 1 92 ? -0.650 -1.899 11.143 1.00 79.38 92 ALA A C 1
ATOM 705 O O . ALA A 1 92 ? 0.226 -2.323 10.386 1.00 79.38 92 ALA A O 1
ATOM 706 N N . ARG A 1 93 ? -1.936 -2.239 11.006 1.00 78.06 93 ARG A N 1
ATOM 707 C CA . ARG A 1 93 ? -2.464 -3.151 9.985 1.00 78.06 93 ARG A CA 1
ATOM 708 C C . ARG A 1 93 ? -2.203 -2.625 8.560 1.00 78.06 93 ARG A C 1
ATOM 710 O O . ARG A 1 93 ? -1.699 -3.362 7.707 1.00 78.06 93 ARG A O 1
ATOM 717 N N . LEU A 1 94 ? -2.437 -1.334 8.308 1.00 81.12 94 LEU A N 1
ATOM 718 C CA . LEU A 1 94 ? -2.079 -0.649 7.054 1.00 81.12 94 LEU A CA 1
ATOM 719 C C . LEU A 1 94 ? -0.570 -0.675 6.793 1.00 81.12 94 LEU A C 1
ATOM 721 O O . LEU A 1 94 ? -0.143 -0.970 5.676 1.00 81.12 94 LEU A O 1
ATOM 725 N N . GLY A 1 95 ? 0.232 -0.413 7.825 1.00 85.19 95 GLY A N 1
ATOM 726 C CA . GLY A 1 95 ? 1.688 -0.456 7.762 1.00 85.19 95 GLY A CA 1
ATOM 727 C C . GLY A 1 95 ? 2.190 -1.816 7.285 1.00 85.19 95 GLY A C 1
ATOM 728 O O . GLY A 1 95 ? 2.885 -1.893 6.275 1.00 85.19 95 GLY A O 1
ATOM 729 N N . VAL A 1 96 ? 1.773 -2.904 7.935 1.00 84.94 96 VAL A N 1
ATOM 730 C CA . VAL A 1 96 ? 2.175 -4.274 7.561 1.00 84.94 96 VAL A CA 1
ATOM 731 C C . VAL A 1 96 ? 1.785 -4.607 6.118 1.00 84.94 96 VAL A C 1
ATOM 733 O O . VAL A 1 96 ? 2.578 -5.185 5.371 1.00 84.94 96 VAL A O 1
ATOM 736 N N . THR A 1 97 ? 0.592 -4.193 5.694 1.00 86.94 97 THR A N 1
ATOM 737 C CA . THR A 1 97 ? 0.090 -4.478 4.343 1.00 86.94 97 THR A CA 1
ATOM 738 C C . THR A 1 97 ? 0.891 -3.734 3.265 1.00 86.94 97 THR A C 1
ATOM 740 O O . THR A 1 97 ? 1.138 -4.278 2.187 1.00 86.94 97 THR A O 1
ATOM 743 N N . LEU A 1 98 ? 1.338 -2.506 3.553 1.00 88.88 98 LEU A N 1
ATOM 744 C CA . LEU A 1 98 ? 1.950 -1.603 2.572 1.00 88.88 98 LEU A CA 1
ATOM 745 C C . LEU A 1 98 ? 3.482 -1.531 2.621 1.00 88.88 98 LEU A C 1
ATOM 747 O O . LEU A 1 98 ? 4.077 -1.073 1.643 1.00 88.88 98 LEU A O 1
ATOM 751 N N . ILE A 1 99 ? 4.138 -1.997 3.689 1.00 88.50 99 ILE A N 1
ATOM 752 C CA . ILE A 1 99 ? 5.608 -1.962 3.837 1.00 88.50 99 ILE A CA 1
ATOM 753 C C . ILE A 1 99 ? 6.313 -2.672 2.676 1.00 88.50 99 ILE A C 1
ATOM 755 O O . ILE A 1 99 ? 7.228 -2.128 2.060 1.00 88.50 99 ILE A O 1
ATOM 759 N N . LEU A 1 100 ? 5.879 -3.886 2.343 1.00 85.19 100 LEU A N 1
ATOM 760 C CA . LEU A 1 100 ? 6.555 -4.696 1.331 1.00 85.19 100 LEU A CA 1
ATOM 761 C C . LEU A 1 100 ? 6.384 -4.096 -0.083 1.00 85.19 100 LEU A C 1
ATOM 763 O O . LEU A 1 100 ? 7.393 -3.901 -0.767 1.00 85.19 100 LEU A O 1
ATOM 767 N N . PRO A 1 101 ? 5.168 -3.677 -0.498 1.00 90.25 101 PRO A N 1
ATOM 768 C CA . PRO A 1 101 ? 4.974 -2.930 -1.740 1.00 90.25 101 PRO A CA 1
ATOM 769 C C . PRO A 1 101 ? 5.755 -1.612 -1.817 1.00 90.25 101 PRO A C 1
ATOM 771 O O . PRO A 1 101 ? 6.300 -1.289 -2.872 1.00 90.25 101 PRO A O 1
ATOM 774 N N . THR A 1 102 ? 5.839 -0.845 -0.723 1.00 89.19 102 THR A N 1
ATOM 775 C CA . THR A 1 102 ? 6.551 0.447 -0.723 1.00 89.19 102 THR A CA 1
ATOM 776 C C . THR A 1 102 ? 8.060 0.278 -0.862 1.00 89.19 102 THR A C 1
ATOM 778 O O . THR A 1 102 ? 8.673 0.988 -1.662 1.00 89.19 102 THR A O 1
ATOM 781 N N . ILE A 1 103 ? 8.662 -0.688 -0.163 1.00 91.81 103 ILE A N 1
ATOM 782 C CA . ILE A 1 103 ? 10.090 -1.005 -0.315 1.00 91.81 103 ILE A CA 1
ATOM 783 C C . ILE A 1 103 ? 10.374 -1.499 -1.736 1.00 91.81 103 ILE A C 1
ATOM 785 O O . ILE A 1 103 ? 11.293 -1.003 -2.391 1.00 91.81 103 ILE A O 1
ATOM 789 N N . ALA A 1 104 ? 9.557 -2.427 -2.244 1.00 90.94 104 ALA A N 1
ATOM 790 C CA . ALA A 1 104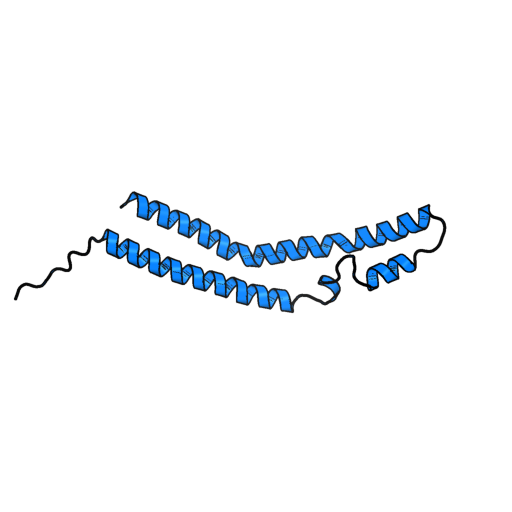 ? 9.693 -2.953 -3.599 1.00 90.94 104 ALA A CA 1
ATOM 791 C C . ALA A 1 104 ? 9.624 -1.837 -4.654 1.00 90.94 104 ALA A C 1
ATOM 793 O O . ALA A 1 104 ? 10.460 -1.779 -5.558 1.00 90.94 104 ALA A O 1
ATOM 794 N N . TRP A 1 105 ? 8.680 -0.906 -4.505 1.00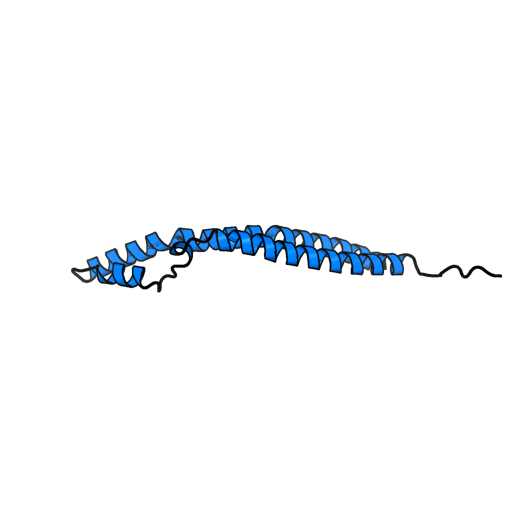 91.88 105 TRP A N 1
ATOM 795 C CA . TRP A 1 105 ? 8.554 0.262 -5.372 1.00 91.88 105 TRP A CA 1
ATOM 796 C C . TRP A 1 105 ? 9.781 1.181 -5.308 1.00 91.88 105 TRP A C 1
ATOM 798 O O . TRP A 1 105 ? 10.304 1.593 -6.347 1.00 91.88 105 TRP A O 1
ATOM 808 N N . ALA A 1 106 ? 10.277 1.484 -4.105 1.00 91.88 106 ALA A N 1
ATOM 809 C CA . ALA A 1 106 ? 11.456 2.328 -3.920 1.00 91.88 106 ALA A CA 1
ATOM 810 C C . ALA A 1 106 ? 12.707 1.713 -4.571 1.00 91.88 106 ALA A C 1
ATOM 812 O O . ALA A 1 106 ? 13.441 2.401 -5.287 1.00 91.88 106 ALA A O 1
ATOM 813 N N . MET A 1 107 ? 12.918 0.405 -4.390 1.00 92.31 107 MET A N 1
ATOM 814 C CA . MET A 1 107 ? 14.014 -0.322 -5.032 1.00 92.31 107 MET A CA 1
ATOM 815 C C . MET A 1 107 ? 13.863 -0.337 -6.557 1.00 92.31 107 MET A C 1
ATOM 817 O O . MET A 1 107 ? 14.830 -0.057 -7.268 1.00 92.31 107 MET A O 1
ATOM 821 N N . TRP A 1 108 ? 12.653 -0.591 -7.065 1.00 92.12 108 TRP A N 1
ATOM 822 C CA . TRP A 1 108 ? 12.369 -0.609 -8.501 1.00 92.12 108 TRP A CA 1
ATOM 823 C C . TRP A 1 108 ? 12.671 0.733 -9.172 1.00 92.12 108 TRP A C 1
ATOM 825 O O . TRP A 1 108 ? 13.330 0.778 -10.212 1.00 92.12 108 TRP A O 1
ATOM 835 N N . ARG A 1 109 ? 12.281 1.844 -8.535 1.00 92.31 109 ARG A N 1
ATOM 836 C CA . ARG A 1 109 ? 12.646 3.191 -8.994 1.00 92.31 109 ARG A CA 1
ATOM 837 C C . ARG A 1 109 ? 14.157 3.382 -9.087 1.00 92.31 109 ARG A C 1
ATOM 839 O O . ARG A 1 109 ? 14.632 3.972 -10.053 1.00 92.31 109 ARG A O 1
ATOM 846 N N . GLY A 1 110 ? 14.914 2.876 -8.113 1.00 91.31 110 GLY A N 1
ATOM 847 C CA . GLY A 1 110 ? 16.377 2.923 -8.135 1.00 91.31 110 GLY A CA 1
ATOM 848 C C . GLY A 1 110 ? 16.983 2.139 -9.303 1.00 91.31 110 GLY A C 1
ATOM 849 O O . GLY A 1 110 ? 17.923 2.619 -9.938 1.00 91.31 110 GLY A O 1
ATOM 850 N N . VAL A 1 111 ? 16.428 0.965 -9.617 1.00 90.50 111 VAL A N 1
ATOM 851 C CA . VAL A 1 111 ? 16.843 0.144 -10.767 1.00 90.50 111 VAL A CA 1
ATOM 852 C C . VAL A 1 111 ? 16.562 0.870 -12.082 1.00 90.50 111 VAL A C 1
ATOM 854 O O . VAL A 1 111 ? 17.469 1.015 -12.902 1.00 90.50 111 VAL A O 1
ATOM 857 N N . MET A 1 112 ? 15.3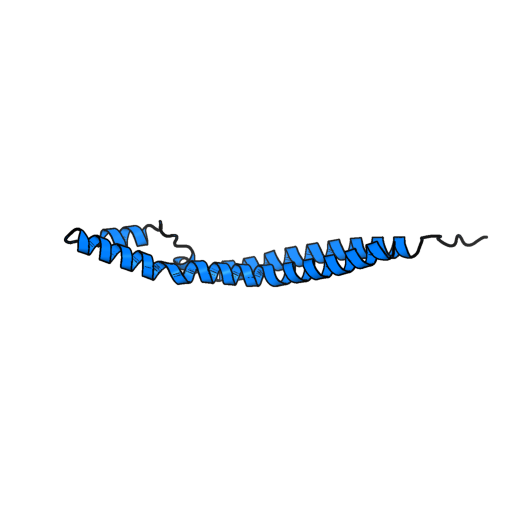48 1.394 -12.262 1.00 89.88 112 MET A N 1
ATOM 858 C CA . MET A 1 112 ? 14.971 2.112 -13.484 1.00 89.88 112 MET A CA 1
ATOM 859 C C . MET A 1 112 ? 15.796 3.389 -13.683 1.00 89.88 112 MET A C 1
ATOM 861 O O . MET A 1 112 ? 16.330 3.600 -14.766 1.00 89.88 112 MET A O 1
ATOM 865 N N . ALA A 1 113 ? 16.037 4.165 -12.623 1.00 88.94 113 ALA A N 1
ATOM 866 C CA . ALA A 1 113 ? 16.888 5.356 -12.686 1.00 88.94 113 ALA A CA 1
ATOM 867 C C . ALA A 1 113 ? 18.363 5.048 -13.017 1.00 88.94 113 ALA A C 1
ATOM 869 O O . ALA A 1 113 ? 19.127 5.931 -13.412 1.00 88.94 113 ALA A O 1
ATOM 870 N N . ARG A 1 114 ? 18.832 3.813 -12.793 1.00 87.12 114 ARG A N 1
ATOM 871 C CA . ARG A 1 114 ? 20.158 3.370 -13.256 1.00 87.12 114 ARG A CA 1
ATOM 872 C C . ARG A 1 114 ? 20.116 2.926 -14.713 1.00 87.12 114 ARG A C 1
ATOM 874 O O . ARG A 1 114 ? 21.023 3.277 -15.454 1.00 87.12 114 ARG A O 1
ATOM 881 N N . ALA A 1 115 ? 19.071 2.209 -15.119 1.00 84.88 115 ALA A N 1
ATOM 882 C CA . ALA A 1 115 ? 18.886 1.790 -16.504 1.00 84.88 115 ALA A CA 1
ATOM 883 C C . ALA A 1 115 ? 18.760 2.989 -17.460 1.00 84.88 115 ALA A C 1
ATOM 885 O O . ALA A 1 115 ? 19.360 2.975 -18.528 1.00 84.88 115 ALA A O 1
ATOM 886 N N . GLU A 1 116 ? 18.056 4.048 -17.053 1.00 84.00 116 GLU A N 1
ATOM 887 C CA . GLU A 1 116 ? 17.932 5.296 -17.821 1.00 84.00 116 GLU A CA 1
ATOM 888 C C . GLU A 1 116 ? 19.261 6.035 -17.988 1.00 84.00 116 GLU A C 1
ATOM 890 O O . GLU A 1 116 ? 19.485 6.634 -19.026 1.00 84.00 116 GLU A O 1
ATOM 895 N N . ARG A 1 117 ? 20.162 5.971 -17.000 1.00 85.88 117 ARG A N 1
ATOM 896 C CA . ARG A 1 117 ? 21.490 6.606 -17.087 1.00 85.88 117 ARG A CA 1
ATOM 897 C C . ARG A 1 117 ? 22.456 5.900 -18.031 1.00 85.88 117 ARG A C 1
ATOM 899 O O . ARG A 1 117 ? 23.466 6.487 -18.397 1.00 85.88 117 ARG A O 1
ATOM 906 N N . LEU A 1 118 ? 22.201 4.628 -18.320 1.00 77.94 118 LEU A N 1
ATOM 907 C CA . LEU A 1 118 ? 23.028 3.835 -19.225 1.00 77.94 118 LEU A CA 1
ATOM 908 C C . LEU A 1 118 ? 22.561 3.962 -20.678 1.00 77.94 118 LEU A C 1
ATOM 910 O O . LEU A 1 118 ? 23.362 3.692 -21.567 1.00 77.94 118 LEU A O 1
ATOM 914 N N . ARG A 1 119 ? 21.292 4.334 -20.886 1.00 66.12 119 ARG A N 1
ATOM 915 C CA . ARG A 1 119 ? 20.670 4.567 -22.192 1.00 66.12 119 ARG A CA 1
ATOM 916 C C . ARG A 1 119 ? 21.105 5.896 -22.790 1.00 66.12 119 ARG A C 1
ATOM 918 O O . ARG A 1 119 ? 21.248 5.913 -24.030 1.00 66.12 119 ARG A O 1
#

Sequence (119 aa):
MAVELSDSNPLEVLHQRLNTLGKVLSALCCLWIAVVGTVLIRDLTPDDLEHHRAQIIQERVARCEGEFSQRYACADAILLNGQQTGAAELLARLGVTLILPTIAWAMWRGVMARAERLR

Secondary structure (DSSP, 8-state):
---------HHHHHHHHHHHHHHHHHHHHHHHHHHHHHHHHHT--GGGG--TT-HHHHHHHHT--SSHHHHHHHHHHHHHHTSHHHHHHHHHHHHHHHHHHHHHHHHHHHHHHHHHHH-